Protein AF-A0A2K8XU32-F1 (afdb_monomer_lite)

Structure (mmCIF, N/CA/C/O backbone):
data_AF-A0A2K8XU32-F1
#
_entry.id   AF-A0A2K8XU32-F1
#
loop_
_atom_site.group_PDB
_atom_site.id
_atom_site.type_symbol
_atom_site.label_atom_id
_atom_site.label_alt_id
_atom_site.label_comp_id
_atom_site.label_asym_id
_atom_site.label_entity_id
_atom_site.label_seq_id
_atom_site.pdbx_PDB_ins_code
_atom_site.Cartn_x
_atom_site.Cartn_y
_atom_site.Cartn_z
_atom_site.occupancy
_atom_site.B_iso_or_equiv
_atom_site.auth_seq_id
_atom_site.auth_comp_id
_atom_site.auth_asym_id
_atom_site.auth_atom_id
_atom_site.pdbx_PDB_model_num
ATOM 1 N N . MET A 1 1 ? -3.265 -12.743 -1.817 1.00 52.59 1 MET A N 1
ATOM 2 C CA . MET A 1 1 ? -2.048 -12.144 -2.402 1.00 52.59 1 MET A CA 1
ATOM 3 C C . MET A 1 1 ? -2.463 -11.574 -3.740 1.00 52.59 1 MET A C 1
ATOM 5 O O . MET A 1 1 ? -3.062 -12.319 -4.501 1.00 52.59 1 MET A O 1
ATOM 9 N N . TYR A 1 2 ? -2.266 -10.277 -3.963 1.00 56.47 2 TYR A N 1
ATOM 10 C CA . TYR A 1 2 ? -2.575 -9.640 -5.244 1.00 56.47 2 TYR A CA 1
ATOM 11 C C . TYR A 1 2 ? -1.242 -9.319 -5.915 1.00 56.47 2 TYR A C 1
ATOM 13 O O . TYR A 1 2 ? -0.418 -8.613 -5.327 1.00 56.47 2 TYR A O 1
ATOM 21 N N . LYS A 1 3 ? -1.013 -9.932 -7.075 1.00 53.56 3 LYS A N 1
ATOM 22 C CA . LYS A 1 3 ? 0.090 -9.629 -7.981 1.00 53.56 3 LYS A CA 1
ATOM 23 C C . LYS A 1 3 ? -0.574 -9.151 -9.261 1.00 53.56 3 LYS A C 1
ATOM 25 O O . LYS A 1 3 ? -1.373 -9.897 -9.821 1.00 53.56 3 LYS A O 1
ATOM 30 N N . ASP A 1 4 ? -0.311 -7.911 -9.621 1.00 51.06 4 ASP A N 1
ATOM 31 C CA . ASP A 1 4 ? -0.802 -7.312 -10.852 1.00 51.06 4 ASP A CA 1
ATOM 32 C C . ASP A 1 4 ? 0.418 -6.823 -11.599 1.00 51.06 4 ASP A C 1
ATOM 34 O O . ASP A 1 4 ? 1.053 -5.831 -11.231 1.00 51.06 4 ASP A O 1
ATOM 38 N N . ASP A 1 5 ? 0.778 -7.634 -12.578 1.00 54.56 5 ASP A N 1
ATOM 39 C CA . ASP A 1 5 ? 1.667 -7.239 -13.640 1.00 54.56 5 ASP A CA 1
ATOM 40 C C . ASP A 1 5 ? 0.690 -6.659 -14.670 1.00 54.56 5 ASP A C 1
ATOM 42 O O . ASP A 1 5 ? -0.057 -7.408 -15.302 1.00 54.56 5 ASP A O 1
ATOM 46 N N . SER A 1 6 ? 0.581 -5.328 -14.728 1.00 45.88 6 SER A N 1
ATOM 47 C CA . SER A 1 6 ? -0.300 -4.618 -15.670 1.00 45.88 6 SER A CA 1
ATOM 48 C C . SER A 1 6 ? -0.013 -5.062 -17.123 1.00 45.88 6 SER A C 1
ATOM 50 O O . SER A 1 6 ? 0.843 -5.903 -17.378 1.00 45.88 6 SER A O 1
ATOM 52 N N . PHE A 1 7 ? -0.654 -4.469 -18.133 1.00 44.91 7 PHE A N 1
ATOM 53 C CA . PHE A 1 7 ? -0.390 -4.738 -19.565 1.00 44.91 7 PHE A CA 1
ATOM 54 C C . PHE A 1 7 ? 1.047 -4.404 -20.039 1.00 44.91 7 PHE A C 1
ATOM 56 O O . PHE A 1 7 ? 1.290 -4.224 -21.230 1.00 44.91 7 PHE A O 1
ATOM 63 N N . ASN A 1 8 ? 1.995 -4.260 -19.119 1.00 53.72 8 ASN A N 1
ATOM 64 C CA . ASN A 1 8 ? 3.323 -3.753 -19.334 1.00 53.72 8 ASN A CA 1
ATOM 65 C C . ASN A 1 8 ? 4.294 -4.408 -18.337 1.00 53.72 8 ASN A C 1
ATOM 67 O O . ASN A 1 8 ? 4.083 -4.309 -17.129 1.00 53.72 8 ASN A O 1
ATOM 71 N N . ASP A 1 9 ? 5.385 -4.990 -18.842 1.00 56.44 9 ASP A N 1
ATOM 72 C CA . ASP A 1 9 ? 6.492 -5.633 -18.091 1.00 56.44 9 ASP A CA 1
ATOM 73 C C . ASP A 1 9 ? 7.241 -4.668 -17.136 1.00 56.44 9 ASP A C 1
ATOM 75 O O . ASP A 1 9 ? 8.276 -5.001 -16.565 1.00 56.44 9 ASP A O 1
ATOM 79 N N . LEU A 1 10 ? 6.768 -3.425 -17.014 1.00 56.75 10 LEU A N 1
ATOM 80 C CA . LEU A 1 10 ? 7.514 -2.286 -16.484 1.00 56.75 10 LEU A CA 1
ATOM 81 C C . LEU A 1 10 ? 7.020 -1.814 -15.111 1.00 56.75 10 LEU A C 1
ATOM 83 O O . LEU A 1 10 ? 7.793 -1.176 -14.405 1.00 56.75 10 LEU A O 1
ATOM 87 N N . ASN A 1 11 ? 5.774 -2.134 -14.737 1.00 63.62 11 ASN A N 1
ATOM 88 C CA . ASN A 1 11 ? 5.157 -1.741 -13.465 1.00 63.62 11 ASN A CA 1
ATOM 89 C C . ASN A 1 11 ? 4.583 -2.978 -12.757 1.00 63.62 11 ASN A C 1
ATOM 91 O O . ASN A 1 11 ? 3.374 -3.222 -12.769 1.00 63.62 11 ASN A O 1
ATOM 95 N N . GLU A 1 12 ? 5.463 -3.754 -12.140 1.00 72.19 12 GLU A N 1
ATOM 96 C CA . GLU A 1 12 ? 5.120 -4.829 -11.225 1.00 72.19 12 GLU A CA 1
ATOM 97 C C . GLU A 1 12 ? 4.655 -4.254 -9.887 1.00 72.19 12 GLU A C 1
ATOM 99 O O . GLU A 1 12 ? 5.360 -3.492 -9.217 1.00 72.19 12 GLU A O 1
ATOM 104 N N . GLN A 1 13 ? 3.462 -4.658 -9.456 1.00 79.06 13 GLN A N 1
ATOM 105 C CA . GLN A 1 13 ? 2.951 -4.323 -8.134 1.00 79.06 13 GLN A CA 1
ATOM 106 C C . GLN A 1 13 ? 2.608 -5.589 -7.361 1.00 79.06 13 GLN A C 1
ATOM 108 O O . GLN A 1 13 ? 1.778 -6.411 -7.759 1.00 79.06 13 GLN A O 1
ATOM 113 N N . ILE A 1 14 ? 3.216 -5.724 -6.185 1.00 84.19 14 ILE A N 1
ATOM 114 C CA . ILE A 1 14 ? 2.965 -6.833 -5.271 1.00 84.19 14 ILE A CA 1
ATOM 115 C C . ILE A 1 14 ? 2.364 -6.277 -3.988 1.00 84.19 14 ILE A C 1
ATOM 117 O O . ILE A 1 14 ? 3.032 -5.612 -3.194 1.00 84.19 14 ILE A O 1
ATOM 121 N N . LYS A 1 15 ? 1.099 -6.625 -3.735 1.00 87.81 15 LYS A N 1
ATOM 122 C CA . LYS A 1 15 ? 0.409 -6.295 -2.487 1.00 87.81 15 LYS A CA 1
ATOM 123 C C . LYS A 1 15 ? 0.150 -7.546 -1.656 1.00 87.81 15 LYS A C 1
ATOM 125 O O . LYS A 1 15 ? -0.519 -8.500 -2.073 1.00 87.81 15 LYS A O 1
ATOM 130 N N . ARG A 1 16 ? 0.631 -7.513 -0.417 1.00 89.44 16 ARG A N 1
ATOM 131 C CA . ARG A 1 16 ? 0.393 -8.537 0.602 1.00 89.44 16 ARG A CA 1
ATOM 132 C C . ARG A 1 16 ? -0.322 -7.894 1.777 1.00 89.44 16 ARG A C 1
ATOM 134 O O . ARG A 1 16 ? 0.212 -6.983 2.396 1.00 89.44 16 ARG A O 1
ATOM 141 N N . SER A 1 17 ? -1.509 -8.392 2.100 1.00 91.56 17 SER A N 1
ATOM 142 C CA . SER A 1 17 ? -2.271 -7.934 3.259 1.00 91.56 17 SER A CA 1
ATOM 143 C C . SER A 1 17 ? -2.647 -9.122 4.133 1.00 91.56 17 SER A C 1
ATOM 145 O O . SER A 1 17 ? -3.110 -10.144 3.629 1.00 91.56 17 SER A O 1
ATOM 147 N N . LEU A 1 18 ? -2.446 -8.968 5.437 1.00 93.88 18 LEU A N 1
ATOM 148 C CA . LEU A 1 18 ? -2.918 -9.873 6.475 1.00 93.88 18 LEU A CA 1
ATOM 149 C C . LEU A 1 18 ? -3.804 -9.060 7.413 1.00 93.88 18 LEU A C 1
ATOM 151 O O . LEU A 1 18 ? -3.473 -7.927 7.759 1.00 93.88 18 LEU A O 1
ATOM 155 N N . THR A 1 19 ? -4.942 -9.606 7.815 1.00 94.44 19 THR A N 1
ATOM 156 C CA . THR A 1 19 ? -5.818 -8.964 8.795 1.00 94.44 19 THR A CA 1
ATOM 157 C C . THR A 1 19 ? -6.315 -10.014 9.764 1.00 94.44 19 THR A C 1
ATOM 159 O O . THR A 1 19 ? -6.779 -11.075 9.356 1.00 94.44 19 THR A O 1
ATOM 162 N N . PHE A 1 20 ? -6.192 -9.708 11.047 1.00 96.00 20 PHE A N 1
ATOM 163 C CA . PHE A 1 20 ? -6.708 -10.497 12.145 1.00 96.00 20 PHE A CA 1
ATOM 164 C C . PHE A 1 20 ? -7.737 -9.664 12.904 1.00 96.00 20 PHE A C 1
ATOM 166 O O . PHE A 1 20 ? -7.538 -8.472 13.142 1.00 96.00 20 PHE A O 1
ATOM 173 N N . GLY A 1 21 ? -8.835 -10.302 13.288 1.00 96.56 21 GLY A N 1
ATOM 174 C CA . GLY A 1 21 ? -9.889 -9.694 14.080 1.00 96.56 21 GLY A CA 1
ATOM 175 C C . GLY A 1 21 ? -10.353 -10.658 15.158 1.00 96.56 21 GLY A C 1
ATOM 176 O O . GLY A 1 21 ? -10.529 -11.847 14.906 1.00 96.56 21 GLY A O 1
ATOM 177 N N . LEU A 1 22 ? -10.574 -10.125 16.352 1.00 96.50 22 LEU A N 1
ATOM 178 C CA . LEU A 1 22 ? -11.143 -10.825 17.488 1.00 96.50 22 LEU A CA 1
ATOM 179 C C . LEU A 1 22 ? -12.300 -9.998 18.033 1.00 96.50 22 LEU A C 1
ATOM 181 O O . LEU A 1 22 ? -12.195 -8.788 18.212 1.00 96.50 22 LEU A O 1
ATOM 185 N N . SER A 1 23 ? -13.407 -10.658 18.336 1.00 97.06 23 SER A N 1
ATOM 186 C CA . SER A 1 23 ? -14.500 -10.067 19.098 1.00 97.06 23 SER A CA 1
ATOM 187 C C . SER A 1 23 ? -14.848 -11.003 20.237 1.00 97.06 23 SER A C 1
ATOM 189 O O . SER A 1 23 ? -14.990 -12.206 20.032 1.00 97.06 23 SER A O 1
ATOM 191 N N . ALA A 1 24 ? -14.978 -10.451 21.436 1.00 96.38 24 ALA A N 1
ATOM 192 C CA . ALA A 1 24 ? -15.290 -11.208 22.631 1.00 96.38 24 ALA A CA 1
ATOM 193 C C . ALA A 1 24 ? -16.312 -10.458 23.483 1.00 96.38 24 ALA A C 1
ATOM 195 O O . ALA A 1 24 ? -16.208 -9.251 23.716 1.00 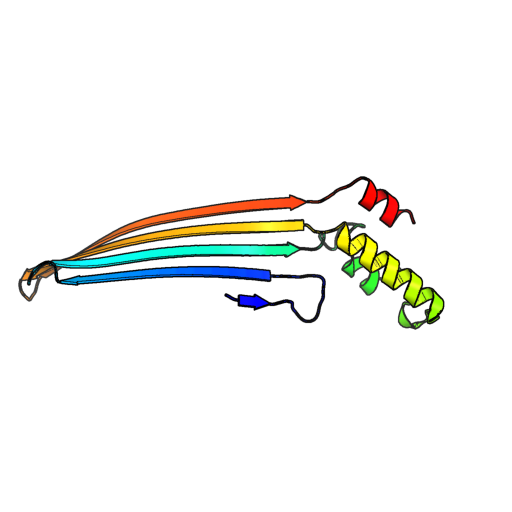96.38 24 ALA A O 1
ATOM 196 N N . LYS A 1 25 ? -17.292 -11.200 23.993 1.00 96.88 25 LYS A N 1
ATOM 197 C CA . LYS A 1 25 ? -18.127 -10.759 25.105 1.00 96.88 25 LYS A CA 1
ATOM 198 C C . LYS A 1 25 ? -17.393 -11.154 26.387 1.00 96.88 25 LYS A C 1
ATOM 200 O O . LYS A 1 25 ? -17.394 -12.323 26.750 1.00 96.88 25 LYS A O 1
ATOM 205 N N . VAL A 1 26 ? -16.701 -10.198 27.005 1.00 94.50 26 VAL A N 1
ATOM 206 C CA . VAL A 1 26 ? -15.872 -10.446 28.197 1.00 94.50 26 VAL A CA 1
ATOM 207 C C . VAL A 1 26 ? -16.768 -10.664 29.414 1.00 94.50 26 VAL A C 1
ATOM 209 O O . VAL A 1 26 ? -16.540 -11.572 30.204 1.00 94.50 26 VAL A O 1
ATOM 212 N N . THR A 1 27 ? -17.819 -9.851 29.533 1.00 95.19 27 THR A N 1
ATOM 213 C CA . THR A 1 27 ? -18.908 -10.019 30.503 1.00 95.19 27 THR A CA 1
ATOM 214 C C . THR A 1 27 ? -20.236 -9.645 29.843 1.00 95.19 27 THR A C 1
ATOM 216 O O . THR A 1 27 ? -20.266 -9.230 28.683 1.00 95.19 27 THR A O 1
ATOM 219 N N . ASP A 1 28 ? -21.350 -9.732 30.572 1.00 94.25 28 ASP A N 1
ATOM 220 C CA . ASP A 1 28 ? -22.638 -9.229 30.076 1.00 94.25 28 ASP A CA 1
ATOM 221 C C . ASP A 1 28 ? -22.633 -7.733 29.757 1.00 94.25 28 ASP A C 1
ATOM 223 O O . ASP A 1 28 ? -23.340 -7.312 28.847 1.00 94.25 28 ASP A O 1
ATOM 227 N N . LYS A 1 29 ? -21.778 -6.962 30.437 1.00 95.31 29 LYS A N 1
ATOM 228 C CA . LYS A 1 29 ? -21.677 -5.505 30.291 1.00 95.31 29 LYS A CA 1
ATOM 229 C C . LYS A 1 29 ? -20.467 -5.042 29.482 1.00 95.31 29 LYS A C 1
ATOM 231 O O . LYS A 1 29 ? -20.482 -3.929 28.971 1.00 95.31 29 LYS A O 1
ATOM 236 N N . LEU A 1 30 ? -19.419 -5.861 29.363 1.00 96.75 30 LEU A N 1
ATOM 237 C CA . LEU A 1 30 ? -18.169 -5.513 28.682 1.00 96.75 30 LEU A CA 1
ATOM 238 C C . LEU A 1 30 ? -17.982 -6.338 27.406 1.00 96.75 30 LEU A C 1
ATOM 240 O O . LEU A 1 30 ? -17.838 -7.562 27.447 1.00 96.75 30 LEU A O 1
ATOM 244 N N . LYS A 1 31 ? -17.894 -5.645 26.272 1.00 97.81 31 LYS A N 1
ATOM 245 C CA . LYS A 1 31 ? -17.560 -6.216 24.964 1.00 97.81 31 LYS A CA 1
ATOM 246 C C . LYS A 1 31 ? -16.210 -5.672 24.510 1.00 97.81 31 LYS A C 1
ATOM 248 O O . LYS A 1 31 ? -15.948 -4.475 24.617 1.00 97.81 31 LYS A O 1
ATOM 253 N N . TYR A 1 32 ? -15.376 -6.550 23.977 1.00 97.75 32 TYR A N 1
ATOM 254 C CA . TYR A 1 32 ? -14.067 -6.220 23.431 1.00 97.75 32 TYR A CA 1
ATOM 255 C C . TYR A 1 32 ? -14.004 -6.588 21.949 1.00 97.75 32 TYR A C 1
ATOM 257 O O . TYR A 1 32 ? -14.493 -7.643 21.540 1.00 97.75 32 TYR A O 1
ATOM 265 N N . GLN A 1 33 ? -13.402 -5.714 21.146 1.00 97.81 33 GLN A N 1
ATOM 266 C CA . GLN A 1 33 ? -13.101 -5.960 19.740 1.00 97.81 33 GLN A CA 1
ATOM 267 C C . GLN A 1 33 ? -11.663 -5.529 19.466 1.00 97.81 33 GLN A C 1
ATOM 269 O O . GLN A 1 33 ? -11.325 -4.359 19.620 1.00 97.81 33 GLN A O 1
ATOM 274 N N . GLY A 1 34 ? -10.817 -6.472 19.074 1.00 97.44 34 GLY A N 1
ATOM 275 C CA . GLY A 1 34 ? -9.439 -6.223 18.676 1.00 97.44 34 GLY A CA 1
ATOM 276 C C . GLY A 1 34 ? -9.262 -6.504 17.193 1.00 97.44 34 GLY A C 1
ATOM 277 O O . GLY A 1 34 ? -9.835 -7.453 16.663 1.00 97.44 34 GLY A O 1
ATOM 278 N N . SER A 1 35 ? -8.450 -5.710 16.513 1.00 97.50 35 SER A N 1
ATOM 279 C CA . SER A 1 35 ? -8.034 -5.997 15.144 1.00 97.50 35 SER A CA 1
ATOM 280 C C . SER A 1 35 ? -6.595 -5.579 14.926 1.00 97.50 35 SER A C 1
ATOM 282 O O . SER A 1 35 ? -6.176 -4.540 15.432 1.00 97.50 35 SER A O 1
ATOM 284 N N . SER A 1 36 ? -5.862 -6.341 14.130 1.00 96.81 36 SER A N 1
ATOM 285 C CA . SER A 1 36 ? -4.566 -5.937 13.607 1.00 96.81 36 SER A CA 1
ATOM 286 C C . SER A 1 36 ? -4.493 -6.229 12.118 1.00 96.81 36 SER A C 1
ATOM 288 O O . SER A 1 36 ? -5.071 -7.193 11.617 1.00 96.81 36 SER A O 1
ATOM 290 N N . SER A 1 37 ? -3.796 -5.377 11.385 1.00 96.62 37 SER A N 1
ATOM 291 C CA . SER A 1 37 ? -3.558 -5.548 9.968 1.00 96.62 37 SER A CA 1
ATOM 292 C C . SER A 1 37 ? -2.117 -5.216 9.631 1.00 96.62 37 SER A C 1
ATOM 294 O O . SER A 1 37 ? -1.495 -4.309 10.181 1.00 96.62 37 SER A O 1
ATOM 296 N N . TYR A 1 38 ? -1.585 -5.993 8.703 1.00 95.88 38 TYR A N 1
ATOM 297 C CA . TYR A 1 38 ? -0.315 -5.749 8.053 1.00 95.88 38 TYR A CA 1
ATOM 298 C C . TYR A 1 38 ? -0.594 -5.583 6.567 1.00 95.88 38 TYR A C 1
ATOM 300 O O . TYR A 1 38 ? -1.325 -6.380 5.977 1.00 95.88 38 TYR A O 1
ATOM 308 N N . THR A 1 39 ? -0.016 -4.563 5.948 1.00 94.50 39 THR A N 1
ATOM 309 C CA . THR A 1 39 ? 0.002 -4.410 4.495 1.00 94.50 39 THR A CA 1
ATOM 310 C C . THR A 1 39 ? 1.415 -4.093 4.041 1.00 94.50 39 THR A C 1
ATOM 312 O O . THR A 1 39 ? 1.961 -3.054 4.392 1.00 94.50 39 THR A O 1
ATOM 315 N N . GLY A 1 40 ? 1.987 -4.988 3.246 1.00 92.69 40 GLY A N 1
ATOM 316 C CA . GLY A 1 40 ? 3.187 -4.749 2.459 1.00 92.69 40 GLY A CA 1
ATOM 317 C C . GLY A 1 40 ? 2.791 -4.453 1.017 1.00 92.69 40 GLY A C 1
ATOM 318 O O . GLY A 1 40 ? 1.974 -5.167 0.432 1.00 92.69 40 GLY A O 1
ATOM 319 N N . PHE A 1 41 ? 3.362 -3.401 0.456 1.00 89.62 41 PHE A N 1
ATOM 320 C CA . PHE A 1 41 ? 3.196 -3.007 -0.930 1.00 89.62 41 PHE A CA 1
ATOM 321 C C . PHE A 1 41 ? 4.573 -2.761 -1.528 1.00 89.62 41 PHE A C 1
ATOM 323 O O . PHE A 1 41 ? 5.338 -1.959 -0.998 1.00 89.62 41 PHE A O 1
ATOM 330 N N . GLN A 1 42 ? 4.882 -3.479 -2.596 1.00 87.31 42 GLN A N 1
ATOM 331 C CA . GLN A 1 42 ? 6.086 -3.294 -3.384 1.00 87.31 42 GLN A CA 1
ATOM 332 C C . GLN A 1 42 ? 5.669 -2.891 -4.791 1.00 87.31 42 GLN A C 1
ATOM 334 O O . GLN A 1 42 ? 4.756 -3.497 -5.350 1.00 87.31 42 GLN A O 1
ATOM 339 N N . SER A 1 43 ? 6.332 -1.881 -5.332 1.00 82.69 43 SER A N 1
ATOM 340 C CA . SER A 1 43 ? 6.143 -1.424 -6.703 1.00 82.69 43 SER A CA 1
ATOM 341 C C . SER A 1 43 ? 7.480 -1.018 -7.287 1.00 82.69 43 SER A C 1
ATOM 343 O O . SER A 1 43 ? 8.261 -0.381 -6.580 1.00 82.69 43 SER A O 1
ATOM 345 N N . ASN A 1 44 ? 7.712 -1.305 -8.557 1.00 77.88 44 ASN A N 1
ATOM 346 C CA . ASN A 1 44 ? 8.709 -0.575 -9.324 1.00 77.88 44 ASN A CA 1
ATOM 347 C C . ASN A 1 44 ? 8.065 0.619 -10.037 1.00 77.88 44 ASN A C 1
ATOM 349 O O . ASN A 1 44 ? 6.871 0.627 -10.346 1.00 77.88 44 ASN A O 1
ATOM 353 N N . LEU A 1 45 ? 8.848 1.676 -10.198 1.00 72.00 45 LEU A N 1
ATOM 354 C CA . LEU A 1 45 ? 8.464 2.902 -10.880 1.00 72.00 45 LEU A CA 1
ATOM 355 C C . LEU A 1 45 ? 9.551 3.261 -11.893 1.00 72.00 45 LEU A C 1
ATOM 357 O O . LEU A 1 45 ? 10.733 2.991 -11.679 1.00 72.00 45 LEU A O 1
ATOM 361 N N . ASP A 1 46 ? 9.138 3.886 -12.991 1.00 68.69 46 ASP A N 1
ATOM 362 C CA . ASP A 1 46 ? 10.058 4.501 -13.945 1.00 68.69 46 ASP A CA 1
ATOM 363 C C . ASP A 1 46 ? 10.536 5.874 -13.446 1.00 68.69 46 ASP A C 1
ATOM 365 O O . ASP A 1 46 ? 9.890 6.498 -12.593 1.00 68.69 46 ASP A O 1
ATOM 369 N N . PHE A 1 47 ? 11.638 6.377 -14.011 1.00 66.31 47 PHE A N 1
ATOM 370 C CA . PHE A 1 47 ? 12.020 7.774 -13.805 1.00 66.31 47 PHE A CA 1
ATOM 371 C C . PHE A 1 47 ? 10.896 8.717 -14.238 1.00 66.31 47 PHE A C 1
ATOM 373 O O . PHE A 1 47 ? 10.147 8.454 -15.181 1.00 66.31 47 PHE A O 1
ATOM 380 N N . SER A 1 48 ? 10.826 9.867 -13.568 1.00 64.69 48 SER A N 1
ATOM 381 C CA . SER A 1 48 ? 9.960 10.971 -13.979 1.00 64.69 48 SER A CA 1
ATOM 382 C C . SER A 1 48 ? 10.157 11.300 -15.462 1.00 64.69 48 SER A C 1
ATOM 384 O O . SER A 1 48 ? 11.291 11.435 -15.915 1.00 64.69 48 SER A O 1
ATOM 386 N N . ALA A 1 49 ? 9.058 11.515 -16.191 1.00 61.66 49 ALA A N 1
ATOM 387 C CA . ALA A 1 49 ? 9.060 11.842 -17.622 1.00 61.66 49 ALA A CA 1
ATOM 388 C C . ALA A 1 49 ? 9.888 13.093 -17.984 1.00 61.66 49 ALA A C 1
ATOM 390 O O . ALA A 1 49 ? 10.272 13.264 -19.138 1.00 61.66 49 ALA A O 1
ATOM 391 N N . ASN A 1 50 ? 10.185 13.949 -16.999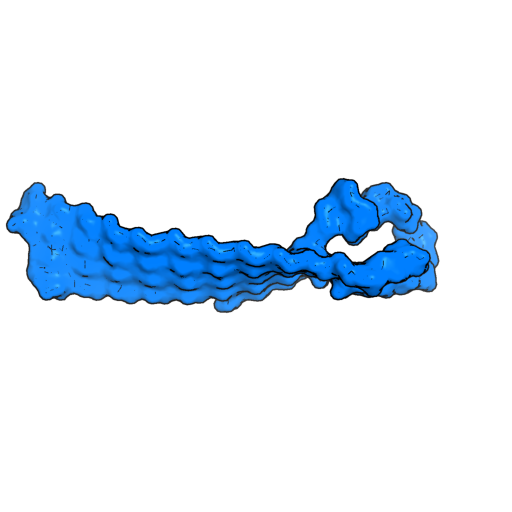 1.00 58.66 50 ASN A N 1
ATOM 392 C CA . ASN A 1 50 ? 11.011 15.147 -17.160 1.00 58.66 50 ASN A CA 1
ATOM 393 C C . ASN A 1 50 ? 12.525 14.879 -17.080 1.00 58.66 50 ASN A C 1
ATOM 395 O O . ASN A 1 50 ? 13.306 15.826 -17.168 1.00 58.66 50 ASN A O 1
ATOM 399 N N . THR A 1 51 ? 12.960 13.635 -16.875 1.00 61.72 51 THR A N 1
ATOM 400 C CA . THR A 1 51 ? 14.376 13.264 -16.967 1.00 61.72 51 THR A CA 1
ATOM 401 C C . THR A 1 51 ? 14.644 12.585 -18.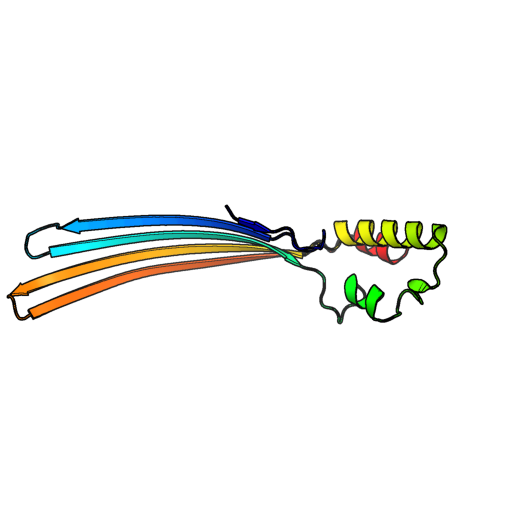307 1.00 61.72 51 THR A C 1
ATOM 403 O O . THR A 1 51 ? 13.803 11.862 -18.839 1.00 61.72 51 THR A O 1
ATOM 406 N N . SER A 1 52 ? 15.857 12.758 -18.833 1.00 59.44 52 SER A N 1
ATOM 407 C CA . SER A 1 52 ? 16.344 12.020 -20.009 1.00 59.44 52 SER A CA 1
ATOM 408 C C . SER A 1 52 ? 16.472 10.508 -19.773 1.00 59.44 52 SER A C 1
ATOM 410 O O . SER A 1 52 ? 16.820 9.772 -20.692 1.00 59.44 52 SER A O 1
ATOM 412 N N . PHE A 1 53 ? 16.235 10.054 -18.539 1.00 59.53 53 PHE A N 1
ATOM 413 C CA . PHE A 1 53 ? 16.330 8.661 -18.114 1.00 59.53 53 PHE A CA 1
ATOM 414 C C . PHE A 1 53 ? 14.970 7.955 -18.082 1.00 59.53 53 PHE A C 1
ATOM 416 O O . PHE A 1 53 ? 14.928 6.745 -17.873 1.00 59.53 53 PHE A O 1
ATOM 423 N N . SER A 1 54 ? 13.865 8.680 -18.301 1.00 62.44 54 SER A N 1
ATOM 424 C CA . SER A 1 54 ? 12.551 8.055 -18.454 1.00 62.44 54 SER A CA 1
ATOM 425 C C . SER A 1 54 ? 12.498 7.241 -19.741 1.00 62.44 54 SER A C 1
ATOM 427 O O . SER A 1 54 ? 12.874 7.700 -20.823 1.00 62.44 54 SER A O 1
ATOM 429 N N . ARG A 1 55 ? 12.023 6.001 -19.614 1.00 64.88 55 ARG A N 1
ATOM 430 C CA . ARG A 1 55 ? 11.911 5.069 -20.737 1.00 64.88 55 ARG A CA 1
ATOM 431 C C . ARG A 1 55 ? 10.767 5.488 -21.650 1.00 64.88 55 ARG A C 1
ATOM 433 O O . ARG A 1 55 ? 10.945 5.544 -22.861 1.00 64.88 55 ARG A O 1
ATOM 440 N N . PHE A 1 56 ? 9.619 5.836 -21.068 1.00 61.88 56 PHE A N 1
ATOM 441 C CA . PHE A 1 56 ? 8.403 6.173 -21.815 1.00 61.88 56 PHE A CA 1
ATOM 442 C C . PHE A 1 56 ? 8.437 7.533 -22.502 1.00 61.88 56 PHE A C 1
ATOM 444 O O . PHE A 1 56 ? 7.979 7.640 -23.639 1.00 61.88 56 PHE A O 1
ATOM 451 N N . SER A 1 57 ? 8.999 8.563 -21.862 1.00 59.53 57 SER A N 1
ATOM 452 C CA . SER A 1 57 ? 9.041 9.894 -22.481 1.00 59.53 57 SER A CA 1
ATOM 453 C C . SER A 1 57 ? 9.929 9.928 -23.728 1.00 59.53 57 SER A C 1
ATOM 455 O O . SER A 1 57 ? 9.674 10.713 -24.637 1.00 59.53 57 SER A O 1
ATOM 457 N N . GLY A 1 58 ? 10.924 9.037 -23.814 1.00 62.56 58 GLY A N 1
ATOM 458 C CA . GLY A 1 58 ? 11.746 8.871 -25.008 1.00 62.56 58 GLY A CA 1
ATOM 459 C C . GLY A 1 58 ? 10.989 8.271 -26.198 1.00 62.56 58 GLY A C 1
ATOM 460 O O . GLY A 1 58 ? 11.189 8.729 -27.323 1.00 62.56 58 GLY A O 1
ATOM 461 N N . PHE A 1 59 ? 10.125 7.276 -25.956 1.00 62.91 59 PHE A N 1
ATOM 462 C CA . PHE A 1 59 ? 9.336 6.618 -27.007 1.00 62.91 59 PHE A CA 1
ATOM 463 C C . PHE A 1 59 ? 8.168 7.477 -27.493 1.00 62.91 59 PHE A C 1
ATOM 465 O O . PHE A 1 59 ? 7.971 7.592 -28.696 1.00 62.91 59 PHE A O 1
ATOM 472 N N . GLU A 1 60 ? 7.416 8.107 -26.586 1.00 62.62 60 GLU A N 1
ATOM 473 C CA . GLU A 1 60 ? 6.253 8.923 -26.974 1.00 62.62 60 GLU A CA 1
ATOM 474 C C . GLU A 1 60 ? 6.620 10.357 -27.389 1.00 62.62 60 GLU A C 1
ATOM 476 O O . GLU A 1 60 ? 5.830 11.037 -28.037 1.00 62.62 60 GLU A O 1
ATOM 481 N N . GLY A 1 61 ? 7.813 10.833 -27.022 1.00 61.75 61 GLY A N 1
ATOM 482 C CA . GLY A 1 61 ? 8.267 12.202 -27.274 1.00 61.75 61 GLY A CA 1
ATOM 483 C C . GLY A 1 61 ? 9.116 12.396 -28.532 1.00 61.75 61 GLY A C 1
ATOM 484 O O . GLY A 1 61 ? 9.833 13.390 -28.596 1.00 61.75 61 GLY A O 1
ATOM 485 N N . GLU A 1 62 ? 9.122 11.446 -29.477 1.00 64.31 62 GLU A N 1
ATOM 486 C CA . GLU A 1 62 ? 9.961 11.441 -30.699 1.00 64.31 62 GLU A CA 1
ATOM 487 C C . GLU A 1 62 ? 11.485 11.516 -30.459 1.00 64.31 62 GLU A C 1
ATOM 489 O O . GLU A 1 62 ? 12.273 11.556 -31.405 1.00 64.31 62 GLU A O 1
ATOM 494 N N . ALA A 1 63 ? 11.955 11.470 -29.207 1.00 64.19 63 ALA A N 1
ATOM 495 C CA . ALA A 1 63 ? 13.383 11.535 -28.882 1.00 64.19 63 ALA A CA 1
ATOM 496 C C . ALA A 1 63 ? 14.177 10.330 -29.425 1.00 64.19 63 ALA A C 1
ATOM 498 O O . ALA A 1 63 ? 15.409 10.361 -29.459 1.00 64.19 63 ALA A O 1
ATOM 499 N N . ARG A 1 64 ? 13.478 9.265 -29.840 1.00 66.69 64 ARG A N 1
ATOM 500 C CA . ARG A 1 64 ? 14.029 8.063 -30.484 1.00 66.69 64 ARG A CA 1
ATOM 501 C C . ARG A 1 64 ? 13.734 7.976 -31.989 1.00 66.69 64 ARG A C 1
ATOM 503 O O . ARG A 1 64 ? 14.039 6.956 -32.598 1.00 66.69 64 ARG A O 1
ATOM 510 N N . GLY A 1 65 ? 13.214 9.048 -32.589 1.00 70.31 65 GLY A N 1
ATOM 511 C CA . GLY A 1 65 ? 12.785 9.081 -33.988 1.00 70.31 65 GLY A CA 1
ATOM 512 C C . GLY A 1 65 ? 11.391 8.486 -34.203 1.00 70.31 65 GLY A C 1
ATOM 513 O O . GLY A 1 65 ? 10.695 8.144 -33.249 1.00 70.31 65 GLY A O 1
ATOM 514 N N . ASP A 1 66 ? 10.989 8.385 -35.470 1.00 76.88 66 ASP A N 1
ATOM 515 C CA . ASP A 1 66 ? 9.716 7.782 -35.873 1.00 76.88 66 ASP A CA 1
ATOM 516 C C . ASP A 1 66 ? 9.804 6.252 -35.764 1.00 76.88 66 ASP A C 1
ATOM 518 O O . ASP A 1 66 ? 10.360 5.577 -36.634 1.00 76.88 66 ASP A O 1
ATOM 522 N N . LEU A 1 67 ? 9.286 5.716 -34.656 1.00 74.50 67 LEU A N 1
ATOM 523 C CA . LEU A 1 67 ? 9.291 4.281 -34.368 1.00 74.50 67 LEU A CA 1
ATOM 524 C C . LEU A 1 67 ? 8.455 3.485 -35.378 1.00 74.50 67 LEU A C 1
ATOM 526 O O . LEU A 1 67 ? 8.777 2.326 -35.637 1.00 74.50 67 LEU A O 1
ATOM 530 N N . ASP A 1 68 ? 7.431 4.104 -35.975 1.00 76.19 68 ASP A N 1
ATOM 531 C CA . ASP A 1 68 ? 6.562 3.467 -36.970 1.00 76.19 68 ASP A CA 1
ATOM 532 C C . ASP A 1 68 ? 7.257 3.341 -38.338 1.00 76.19 68 ASP A C 1
ATOM 534 O O . ASP A 1 68 ? 6.861 2.523 -39.172 1.00 76.19 68 ASP A O 1
ATOM 538 N N . ALA A 1 69 ? 8.321 4.119 -38.564 1.00 81.75 69 ALA A N 1
ATOM 539 C CA . ALA A 1 69 ? 9.146 4.076 -39.769 1.00 81.75 69 ALA A CA 1
ATOM 540 C C . ALA A 1 69 ? 10.404 3.197 -39.632 1.00 81.75 69 ALA A C 1
ATOM 542 O O . ALA A 1 69 ? 11.160 3.061 -40.602 1.00 81.75 69 ALA A O 1
ATOM 543 N N . LEU A 1 70 ? 10.655 2.602 -38.458 1.00 80.44 70 LEU A N 1
ATOM 544 C CA . LEU A 1 70 ? 11.816 1.739 -38.250 1.00 80.44 70 LEU A CA 1
ATOM 545 C C . LEU A 1 70 ? 11.694 0.437 -39.044 1.00 80.44 70 LEU A C 1
ATOM 547 O O . LEU A 1 70 ? 10.640 -0.199 -39.111 1.00 80.44 70 LEU A O 1
ATOM 551 N N . SER A 1 71 ? 12.818 -0.005 -39.610 1.00 87.00 71 SER A N 1
ATOM 552 C CA . SER A 1 71 ? 12.907 -1.368 -40.124 1.00 87.00 71 SER A CA 1
ATOM 553 C C . SER A 1 71 ? 12.805 -2.363 -38.963 1.00 87.00 71 SER A C 1
ATOM 555 O O . SER A 1 71 ? 13.179 -2.053 -37.832 1.00 87.00 71 SER A O 1
ATOM 557 N N . GLU A 1 72 ? 12.349 -3.590 -39.222 1.00 85.75 72 GLU A N 1
ATOM 558 C CA . GLU A 1 72 ? 12.254 -4.606 -38.166 1.00 85.75 72 GLU A CA 1
ATOM 559 C C . GLU A 1 72 ? 13.616 -4.893 -37.506 1.00 85.75 72 GLU A C 1
ATOM 561 O O . GLU A 1 72 ? 13.685 -5.123 -36.301 1.00 85.75 72 GLU A O 1
ATOM 566 N N . ALA A 1 73 ? 14.715 -4.810 -38.264 1.00 85.06 73 ALA A N 1
ATOM 567 C CA . ALA A 1 73 ? 16.064 -4.968 -37.726 1.00 85.06 73 ALA A CA 1
ATOM 568 C C . ALA A 1 73 ? 16.429 -3.845 -36.739 1.00 85.06 73 ALA A C 1
ATOM 570 O O . ALA A 1 73 ? 16.945 -4.130 -35.658 1.00 85.06 73 ALA A O 1
ATOM 571 N N . ASP A 1 74 ? 16.114 -2.593 -37.078 1.00 82.50 74 ASP A N 1
ATOM 572 C CA . ASP A 1 74 ? 16.392 -1.437 -36.218 1.00 82.50 74 ASP A CA 1
ATOM 573 C C . ASP A 1 74 ? 15.464 -1.411 -34.995 1.00 82.50 74 ASP A C 1
ATOM 575 O O . ASP A 1 74 ? 15.895 -1.106 -33.882 1.00 82.50 74 ASP A O 1
ATOM 579 N N . TRP A 1 75 ? 14.207 -1.830 -35.169 1.00 82.00 75 TRP A N 1
ATOM 580 C CA . TRP A 1 75 ? 13.255 -2.002 -34.075 1.00 82.00 75 TRP A CA 1
ATOM 581 C C . TRP A 1 75 ? 13.737 -3.024 -33.041 1.00 82.00 75 TRP A C 1
ATOM 583 O O . TRP A 1 75 ? 13.637 -2.785 -31.839 1.00 82.00 75 TRP A O 1
ATOM 593 N N . LEU A 1 76 ? 14.282 -4.164 -33.478 1.00 83.44 76 LEU A N 1
ATOM 594 C CA . LEU A 1 76 ? 14.802 -5.180 -32.559 1.00 83.44 76 LEU A CA 1
ATOM 595 C C . LEU A 1 76 ? 15.977 -4.649 -31.726 1.00 83.44 76 LEU A C 1
ATOM 597 O O . LEU A 1 76 ? 16.037 -4.929 -30.527 1.00 83.44 76 LEU A O 1
ATOM 601 N N . VAL A 1 77 ? 16.862 -3.850 -32.332 1.00 82.94 77 VAL A N 1
ATOM 602 C CA . VAL A 1 77 ? 17.974 -3.189 -31.632 1.00 82.94 77 VAL A CA 1
ATOM 603 C C . VAL A 1 77 ? 17.446 -2.208 -30.585 1.00 82.94 77 VAL A C 1
ATOM 605 O O . VAL A 1 77 ? 17.861 -2.268 -29.425 1.00 82.94 77 VAL A O 1
ATOM 608 N N . GLU A 1 78 ? 16.490 -1.354 -30.957 1.00 77.44 78 GLU A N 1
ATOM 609 C CA . GLU A 1 78 ? 15.910 -0.377 -30.034 1.00 77.44 78 GLU A CA 1
ATOM 610 C C . GLU A 1 78 ? 15.135 -1.055 -28.896 1.00 77.44 78 GLU A C 1
ATOM 612 O O . GLU A 1 78 ? 15.308 -0.695 -27.733 1.00 77.44 78 GLU A O 1
ATOM 617 N N . ARG A 1 79 ? 14.356 -2.101 -29.192 1.00 80.25 79 ARG A N 1
ATOM 618 C CA . ARG A 1 79 ? 13.645 -2.913 -28.193 1.00 80.25 79 ARG A CA 1
ATOM 619 C C . ARG A 1 79 ? 14.605 -3.543 -27.185 1.00 80.25 79 ARG A C 1
ATOM 621 O O . ARG A 1 79 ? 14.330 -3.547 -25.984 1.00 80.25 79 ARG A O 1
ATOM 628 N N . ASP A 1 80 ? 15.710 -4.118 -27.651 1.00 81.56 80 ASP A N 1
ATOM 629 C CA . ASP A 1 80 ? 16.661 -4.801 -26.773 1.00 81.56 80 ASP A CA 1
ATOM 630 C C . ASP A 1 80 ? 17.438 -3.798 -25.908 1.00 81.56 80 ASP A C 1
ATOM 632 O O . ASP A 1 80 ? 17.656 -4.045 -24.716 1.00 81.56 80 ASP A O 1
ATOM 636 N N . ARG A 1 81 ? 17.751 -2.616 -26.451 1.00 77.00 81 ARG A N 1
ATOM 637 C CA . ARG A 1 81 ? 18.280 -1.486 -25.679 1.00 77.00 81 ARG A CA 1
ATOM 638 C C . ARG A 1 81 ? 17.281 -0.997 -24.630 1.00 77.00 81 ARG A C 1
ATOM 640 O O . ARG A 1 81 ? 17.648 -0.856 -23.465 1.00 77.00 81 ARG A O 1
ATOM 647 N N . ALA A 1 82 ? 16.014 -0.821 -25.004 1.00 74.31 82 ALA A N 1
ATOM 648 C CA . ALA A 1 82 ? 14.930 -0.423 -24.107 1.00 74.31 82 ALA A CA 1
ATOM 649 C C . ALA A 1 82 ? 14.781 -1.383 -22.922 1.00 74.31 82 ALA A C 1
ATOM 651 O O . ALA A 1 82 ? 14.665 -0.954 -21.775 1.00 74.31 82 ALA A O 1
ATOM 652 N N . ARG A 1 83 ? 14.843 -2.694 -23.186 1.00 75.81 83 ARG A N 1
ATOM 653 C CA . ARG A 1 83 ? 14.816 -3.741 -22.154 1.00 75.81 83 ARG A CA 1
ATOM 654 C C . ARG A 1 83 ? 16.034 -3.682 -21.242 1.00 75.81 83 ARG A C 1
ATOM 656 O O . ARG A 1 83 ? 15.892 -3.826 -20.031 1.00 75.81 83 ARG A O 1
ATOM 663 N N . LYS A 1 84 ? 17.223 -3.446 -21.803 1.00 76.38 84 LYS A N 1
ATOM 664 C CA . LYS A 1 84 ? 18.464 -3.316 -21.031 1.00 76.38 84 LYS A CA 1
ATOM 665 C C . LYS A 1 84 ? 18.427 -2.098 -20.109 1.00 76.38 84 LYS A C 1
ATOM 667 O O . LYS A 1 84 ? 18.739 -2.239 -18.934 1.00 76.38 84 LYS A O 1
ATOM 672 N N . ILE A 1 85 ? 17.994 -0.942 -20.614 1.00 72.19 85 ILE A N 1
ATOM 673 C CA . ILE A 1 85 ? 17.751 0.254 -19.795 1.00 72.19 85 ILE A CA 1
ATOM 674 C C . ILE A 1 85 ? 16.673 -0.062 -18.752 1.00 72.19 85 ILE A C 1
ATOM 676 O O . ILE A 1 85 ? 16.850 0.238 -17.581 1.00 72.19 85 ILE A O 1
ATOM 680 N N . GLY A 1 86 ? 15.602 -0.761 -19.130 1.00 69.00 86 GLY A N 1
ATOM 681 C CA . GLY A 1 86 ? 14.533 -1.152 -18.217 1.00 69.00 86 GLY A CA 1
ATOM 682 C C . GLY A 1 86 ? 14.950 -2.013 -17.033 1.00 69.00 86 GLY A C 1
ATOM 683 O O . GLY A 1 86 ? 14.465 -1.773 -15.935 1.00 69.00 86 GLY A O 1
ATOM 684 N N . GLY A 1 87 ? 15.884 -2.946 -17.216 1.00 68.75 87 GLY A N 1
ATOM 685 C CA . GLY A 1 87 ? 16.454 -3.719 -16.107 1.00 68.75 87 GLY A CA 1
ATOM 686 C C . GLY A 1 87 ? 17.425 -2.929 -15.218 1.00 68.75 87 GLY A C 1
ATOM 687 O O . GLY A 1 87 ? 17.833 -3.426 -14.172 1.00 68.75 87 GLY A O 1
ATOM 688 N N . LEU A 1 88 ? 17.819 -1.725 -15.638 1.00 70.06 88 LEU A N 1
ATOM 689 C CA . LEU A 1 88 ? 18.759 -0.846 -14.935 1.00 70.06 88 LEU A CA 1
ATOM 690 C C . LEU A 1 88 ? 18.071 0.392 -14.337 1.00 70.06 88 LEU A C 1
ATOM 692 O O . LEU A 1 88 ? 18.653 1.048 -13.484 1.00 70.06 88 LEU A O 1
ATOM 696 N N . VAL A 1 89 ? 16.839 0.680 -14.761 1.00 64.50 89 VAL A N 1
ATOM 697 C CA . VAL A 1 89 ? 15.972 1.785 -14.330 1.00 64.50 89 VAL A CA 1
ATOM 698 C C . VAL A 1 89 ? 14.808 1.210 -13.523 1.00 64.50 89 VAL A C 1
ATOM 700 O O . VAL A 1 89 ? 13.648 1.248 -13.928 1.00 64.50 89 VAL A O 1
ATOM 703 N N . ASP A 1 90 ? 15.122 0.600 -12.388 1.00 68.94 90 ASP A N 1
ATOM 704 C CA . ASP A 1 90 ? 14.093 0.118 -11.471 1.00 68.94 90 ASP A CA 1
ATOM 705 C C . ASP A 1 90 ? 14.177 0.915 -10.171 1.00 68.94 90 ASP A C 1
ATOM 707 O O . ASP A 1 90 ? 15.079 0.719 -9.350 1.00 68.94 90 ASP A O 1
ATOM 711 N N . ILE A 1 91 ? 13.248 1.863 -10.016 1.00 74.06 91 ILE A N 1
ATOM 712 C CA . ILE A 1 91 ? 13.012 2.526 -8.741 1.00 74.06 91 ILE A CA 1
ATOM 713 C C . ILE A 1 91 ? 12.055 1.639 -7.953 1.00 74.06 91 ILE A C 1
ATOM 715 O O . ILE A 1 91 ? 10.833 1.725 -8.096 1.00 74.06 91 ILE A O 1
ATOM 719 N N . THR A 1 92 ? 12.604 0.793 -7.089 1.00 79.75 92 THR A N 1
ATOM 720 C CA . THR A 1 92 ? 11.797 -0.085 -6.248 1.00 79.75 92 THR A CA 1
ATOM 721 C C . THR A 1 92 ? 11.354 0.654 -4.985 1.00 79.75 92 THR A C 1
ATOM 723 O O . THR A 1 92 ? 12.146 1.025 -4.116 1.00 79.75 92 THR A O 1
ATOM 726 N N . GLY A 1 93 ? 10.045 0.842 -4.849 1.00 84.31 93 GLY A N 1
ATOM 727 C CA . GLY A 1 93 ? 9.387 1.325 -3.644 1.00 84.31 93 GLY A CA 1
ATOM 728 C C . GLY A 1 93 ? 8.835 0.171 -2.814 1.00 84.31 93 GLY A C 1
ATOM 729 O O . GLY A 1 93 ? 8.041 -0.632 -3.298 1.00 84.31 93 GLY A O 1
ATOM 730 N N . VAL A 1 94 ? 9.192 0.116 -1.532 1.00 88.50 94 VAL A N 1
ATOM 731 C CA . VAL A 1 94 ? 8.599 -0.804 -0.554 1.00 88.50 94 VAL A CA 1
ATOM 732 C C . VAL A 1 94 ? 7.931 0.008 0.544 1.00 88.50 94 VAL A C 1
ATOM 734 O O . VAL A 1 94 ? 8.581 0.729 1.296 1.00 88.50 94 VAL A O 1
ATOM 737 N N . THR A 1 95 ? 6.614 -0.130 0.665 1.00 92.00 95 THR A N 1
ATOM 738 C CA . THR A 1 95 ? 5.823 0.428 1.762 1.00 92.00 95 THR A CA 1
ATOM 739 C C . THR A 1 95 ? 5.288 -0.692 2.636 1.00 92.00 95 THR A C 1
ATOM 741 O O . THR A 1 95 ? 4.622 -1.609 2.164 1.00 92.00 95 THR A O 1
ATOM 744 N N . ILE A 1 96 ? 5.521 -0.588 3.937 1.00 93.81 96 ILE A N 1
ATOM 745 C CA . ILE A 1 96 ? 4.978 -1.489 4.947 1.00 93.81 96 ILE A CA 1
ATOM 746 C C . ILE A 1 96 ? 4.132 -0.667 5.913 1.00 93.81 96 ILE A C 1
ATOM 748 O O . ILE A 1 96 ? 4.585 0.344 6.446 1.00 93.81 96 ILE A O 1
ATOM 752 N N . ARG A 1 97 ? 2.901 -1.108 6.160 1.00 96.19 97 ARG A N 1
ATOM 753 C CA . ARG A 1 97 ? 2.001 -0.529 7.155 1.00 96.19 97 ARG A CA 1
ATOM 754 C C . ARG A 1 97 ? 1.541 -1.599 8.130 1.00 96.19 97 ARG A C 1
ATOM 756 O O . ARG A 1 97 ? 1.109 -2.672 7.713 1.00 96.19 97 ARG A O 1
ATOM 763 N N . PHE A 1 98 ? 1.607 -1.282 9.411 1.00 97.12 98 PHE A N 1
ATOM 764 C CA . PHE A 1 98 ? 1.029 -2.068 10.484 1.00 97.12 98 PHE A CA 1
ATOM 765 C C . PHE A 1 98 ? 0.013 -1.209 11.225 1.00 97.12 98 PHE A C 1
ATOM 767 O O . PHE A 1 98 ? 0.335 -0.113 11.677 1.00 97.12 98 PHE A O 1
ATOM 774 N N . THR A 1 99 ? -1.203 -1.712 11.371 1.00 97.62 99 THR A N 1
ATOM 775 C CA . THR A 1 99 ? -2.263 -1.036 12.112 1.00 97.62 99 THR A CA 1
ATOM 776 C C . THR A 1 99 ? -2.811 -2.003 13.147 1.00 97.62 99 THR A C 1
ATOM 778 O O . THR A 1 99 ? -3.078 -3.160 12.839 1.00 97.62 99 THR A O 1
ATOM 781 N N . ALA A 1 100 ? -3.002 -1.554 14.380 1.00 97.56 100 ALA A N 1
ATOM 782 C CA . ALA A 1 100 ? -3.699 -2.322 15.402 1.00 97.56 100 ALA A CA 1
ATOM 783 C C . ALA A 1 100 ? -4.688 -1.423 16.136 1.00 97.56 100 ALA A C 1
ATOM 785 O O . ALA A 1 100 ? -4.397 -0.267 16.416 1.00 97.56 100 ALA A O 1
ATOM 786 N N . SER A 1 101 ? -5.863 -1.953 16.442 1.00 97.88 101 SER A N 1
ATOM 787 C CA . SER A 1 101 ? -6.941 -1.234 17.108 1.00 97.88 101 SER A CA 1
ATOM 788 C C . SER A 1 101 ? -7.598 -2.137 18.137 1.00 97.88 101 SER A C 1
ATOM 790 O O . SER A 1 101 ? -7.819 -3.322 17.897 1.00 97.88 101 SER A O 1
ATOM 792 N N . ASN A 1 102 ? -7.890 -1.564 19.294 1.00 97.81 102 ASN A N 1
ATOM 793 C CA . ASN A 1 102 ? -8.529 -2.204 20.424 1.00 97.81 102 ASN A CA 1
ATOM 794 C C . ASN A 1 102 ? -9.707 -1.342 20.835 1.00 97.81 102 ASN A C 1
ATOM 796 O O . ASN A 1 102 ? -9.547 -0.160 21.137 1.00 97.81 102 ASN A O 1
ATOM 800 N N . ASN A 1 103 ? -10.883 -1.941 20.862 1.00 98.19 103 ASN A N 1
ATOM 801 C CA . ASN A 1 103 ? -12.112 -1.268 21.200 1.00 98.19 103 ASN A CA 1
ATOM 802 C C . ASN A 1 103 ? -12.803 -1.948 22.382 1.00 98.19 103 ASN A C 1
ATOM 804 O O . ASN A 1 103 ? -12.978 -3.167 22.400 1.00 98.19 103 ASN A O 1
ATOM 808 N N . PHE A 1 104 ? -13.234 -1.138 23.340 1.00 97.81 104 PHE A N 1
ATOM 809 C CA . PHE A 1 104 ? -13.891 -1.552 24.569 1.00 97.81 104 PHE A CA 1
ATOM 810 C C . PHE A 1 104 ? -15.244 -0.860 24.660 1.00 97.81 104 PHE A C 1
ATOM 812 O O . PHE A 1 104 ? -15.325 0.365 24.708 1.00 97.81 104 PHE A O 1
ATOM 819 N N . LYS A 1 105 ? -16.314 -1.648 24.714 1.00 97.69 105 LYS A N 1
ATOM 820 C CA . LYS A 1 105 ? -17.679 -1.159 24.916 1.00 97.69 105 LYS A CA 1
ATOM 821 C C . LYS A 1 105 ? -18.170 -1.609 26.276 1.00 97.69 105 LYS A C 1
ATOM 823 O O . LYS A 1 105 ? -18.192 -2.811 26.538 1.00 97.69 105 LYS A O 1
ATOM 828 N N . TYR A 1 106 ? -18.575 -0.660 27.111 1.00 97.25 106 TYR A N 1
ATOM 829 C CA . TYR A 1 106 ? -19.095 -0.932 28.445 1.00 97.25 106 TYR A CA 1
ATOM 830 C C . TYR A 1 106 ? -20.508 -0.378 28.612 1.00 97.25 106 TYR A C 1
ATOM 832 O O . TYR A 1 106 ? -20.733 0.823 28.472 1.00 97.25 106 TYR A O 1
ATOM 840 N N . GLU A 1 107 ? -21.453 -1.258 28.918 1.00 97.00 107 GLU A N 1
ATOM 841 C CA . GLU A 1 107 ? -22.852 -0.939 29.199 1.00 97.00 107 GLU A CA 1
ATOM 842 C C . GLU A 1 107 ? -23.021 -0.749 30.711 1.00 97.00 107 GLU A C 1
ATOM 844 O O . GLU A 1 107 ? -22.941 -1.698 31.492 1.00 97.00 107 GLU A O 1
ATOM 849 N N . PHE A 1 108 ? -23.233 0.491 31.151 1.00 94.88 108 PHE A N 1
ATOM 850 C CA . PHE A 1 108 ? -23.483 0.778 32.565 1.00 94.88 108 PHE A CA 1
ATOM 851 C C . PHE A 1 108 ? -24.906 0.349 32.950 1.00 94.88 108 PHE A C 1
ATOM 853 O O . PHE A 1 108 ? -25.103 -0.316 33.974 1.00 94.88 108 PHE A O 1
ATOM 860 N N . ASN A 1 109 ? -25.871 0.703 32.096 1.00 94.00 109 ASN A N 1
ATOM 861 C CA . ASN A 1 109 ? -27.281 0.316 32.130 1.00 94.00 109 ASN A CA 1
ATOM 862 C C . ASN A 1 109 ? -27.863 0.351 30.702 1.00 94.00 109 ASN A C 1
ATOM 864 O O . ASN A 1 109 ? -27.166 0.738 29.764 1.00 94.00 109 ASN A O 1
ATOM 868 N N . ASP A 1 110 ? -29.139 -0.002 30.555 1.00 91.62 110 ASP A N 1
ATOM 869 C CA . ASP A 1 110 ? -29.820 -0.111 29.253 1.00 91.62 110 ASP A CA 1
ATOM 870 C C . ASP A 1 110 ? -29.867 1.210 28.461 1.00 91.62 110 ASP A C 1
ATOM 872 O O . ASP A 1 110 ? -30.041 1.203 27.245 1.00 91.62 110 ASP A O 1
ATOM 876 N N . SER A 1 111 ? -29.668 2.344 29.139 1.00 94.94 111 SER A N 1
ATOM 877 C CA . SER A 1 111 ? -29.735 3.692 28.566 1.00 94.94 111 SER A CA 1
ATOM 878 C C . SER A 1 111 ? -28.373 4.390 28.473 1.00 94.94 111 SER A C 1
ATOM 880 O O . SER A 1 111 ? -28.297 5.495 27.937 1.00 94.94 111 SER A O 1
ATOM 882 N N . PHE A 1 112 ? -27.296 3.798 29.005 1.00 96.56 112 PHE A N 1
ATOM 883 C CA . PHE A 1 112 ? -25.976 4.428 29.059 1.00 96.56 112 PHE A CA 1
ATOM 884 C C . PHE A 1 112 ? -24.845 3.434 28.781 1.00 96.56 112 PHE A C 1
ATOM 886 O O . PHE A 1 112 ? -24.570 2.516 29.559 1.00 96.56 112 PHE A O 1
ATOM 893 N N . GLN A 1 113 ? -24.130 3.685 27.684 1.00 96.50 113 GLN A N 1
ATOM 894 C CA . GLN A 1 113 ? -22.955 2.938 27.250 1.00 96.50 113 GLN A CA 1
ATOM 895 C C . GLN A 1 113 ? -21.793 3.898 26.981 1.00 96.50 113 GLN A C 1
ATOM 897 O O . GLN A 1 113 ? -21.988 5.007 26.488 1.00 96.50 113 GLN A O 1
ATOM 902 N N . SER A 1 114 ? -20.574 3.434 27.253 1.00 97.12 114 SER A N 1
ATOM 903 C CA . SER A 1 114 ? -19.338 4.065 26.788 1.00 97.12 114 SER A CA 1
ATOM 904 C C . SER A 1 114 ? -18.610 3.166 25.791 1.00 97.12 114 SER A C 1
ATOM 906 O O . SER A 1 114 ? -18.656 1.938 25.891 1.00 97.12 114 SER A O 1
ATOM 908 N N . ASN A 1 115 ? -17.936 3.790 24.828 1.00 97.38 115 ASN A N 1
ATOM 909 C CA . ASN A 1 115 ? -17.110 3.137 23.822 1.00 97.38 115 ASN A CA 1
ATOM 910 C C . ASN A 1 115 ? -15.735 3.808 23.805 1.00 97.38 115 ASN A C 1
ATOM 912 O O . ASN A 1 115 ? -15.635 5.008 23.551 1.00 97.38 115 ASN A O 1
ATOM 916 N N . PHE A 1 116 ? -14.688 3.036 24.063 1.00 97.69 116 PHE A N 1
ATOM 917 C CA . PHE A 1 116 ? -13.314 3.509 24.113 1.00 97.69 116 PHE A CA 1
ATOM 918 C C . PHE A 1 116 ? -12.461 2.730 23.119 1.00 97.69 116 PHE A C 1
ATOM 920 O O . PHE A 1 116 ? -12.313 1.514 23.237 1.00 97.69 116 PHE A O 1
ATOM 927 N N . THR A 1 117 ? -11.879 3.437 22.154 1.00 97.69 117 THR A N 1
ATOM 928 C CA . THR A 1 117 ? -11.004 2.857 21.135 1.00 97.69 117 THR A CA 1
ATOM 929 C C . THR A 1 117 ? -9.596 3.418 21.273 1.00 97.69 117 THR A C 1
ATOM 931 O O . THR A 1 117 ? -9.411 4.630 21.335 1.00 97.69 117 THR A O 1
ATOM 934 N N . ILE A 1 118 ? -8.603 2.533 21.270 1.00 97.50 118 ILE A N 1
ATOM 935 C CA . ILE A 1 118 ? -7.187 2.882 21.203 1.00 97.50 118 ILE A CA 1
ATOM 936 C C . ILE A 1 118 ? -6.519 2.069 20.105 1.00 97.50 118 ILE A C 1
ATOM 938 O O . ILE A 1 118 ? -6.762 0.871 19.963 1.00 97.50 118 ILE A O 1
ATOM 942 N N . GLY A 1 119 ? -5.656 2.708 19.328 1.00 97.12 119 GLY A N 1
ATOM 943 C CA . GLY A 1 119 ? -4.947 2.038 18.255 1.00 97.12 119 GLY A CA 1
ATOM 944 C C . GLY A 1 119 ? -3.588 2.647 17.974 1.00 97.12 119 GLY A C 1
ATOM 945 O O . GLY A 1 119 ? -3.284 3.760 18.401 1.00 97.12 119 GLY A O 1
ATOM 946 N N . ILE A 1 120 ? -2.791 1.881 17.242 1.00 96.62 120 ILE A N 1
ATOM 947 C CA . ILE A 1 120 ? -1.531 2.300 16.648 1.00 96.62 120 ILE A CA 1
ATOM 948 C C . ILE A 1 120 ? -1.617 2.133 15.138 1.00 96.62 120 ILE A C 1
ATOM 950 O O . ILE A 1 120 ? -2.228 1.191 14.631 1.00 96.62 120 ILE A O 1
ATOM 954 N N . ASP A 1 121 ? -0.975 3.043 14.425 1.00 96.94 121 ASP A N 1
ATOM 955 C CA . ASP A 1 121 ? -0.811 2.964 12.986 1.00 96.94 121 ASP A CA 1
ATOM 956 C C . ASP A 1 121 ? 0.606 3.402 12.643 1.00 96.94 121 ASP A C 1
ATOM 958 O O . ASP A 1 121 ? 1.007 4.534 12.910 1.00 96.94 121 ASP A O 1
ATOM 962 N N . GLN A 1 122 ? 1.380 2.474 12.099 1.00 96.56 122 GLN A N 1
ATOM 963 C CA . GLN A 1 122 ? 2.764 2.692 11.729 1.00 96.56 122 GLN A CA 1
ATOM 964 C C . GLN A 1 122 ? 2.923 2.419 10.244 1.00 96.56 122 GLN A C 1
ATOM 966 O O . GLN A 1 122 ? 2.583 1.345 9.752 1.00 96.56 122 GLN A O 1
ATOM 971 N N . LYS A 1 123 ? 3.514 3.379 9.537 1.00 95.25 123 LYS A N 1
ATOM 972 C CA . LYS A 1 123 ? 3.899 3.247 8.136 1.00 95.25 123 LYS A CA 1
ATOM 973 C C . LYS A 1 123 ? 5.402 3.469 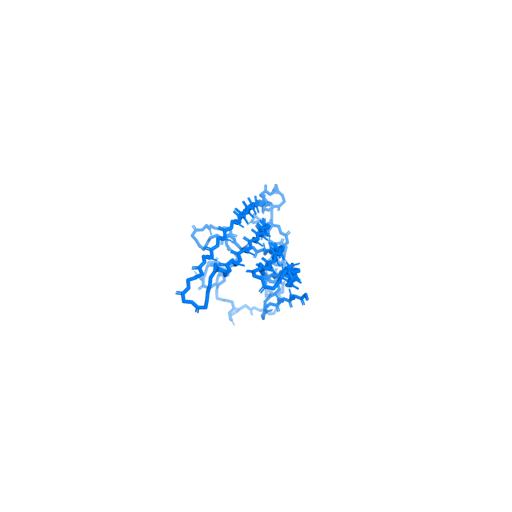8.009 1.00 95.25 123 LYS A C 1
ATOM 975 O O . LYS A 1 123 ? 5.931 4.439 8.541 1.00 95.25 123 LYS A O 1
ATOM 980 N N . SER A 1 124 ? 6.066 2.593 7.270 1.00 93.88 124 SER A N 1
ATOM 981 C CA . SER A 1 124 ? 7.435 2.769 6.799 1.00 93.88 124 SER A CA 1
ATOM 982 C C . SER A 1 124 ? 7.437 2.670 5.280 1.00 93.88 124 SER A C 1
ATOM 984 O O . SER A 1 124 ? 6.750 1.818 4.715 1.00 93.88 124 SER A O 1
ATOM 986 N N . SER A 1 125 ? 8.175 3.550 4.613 1.00 91.00 125 SER A N 1
ATOM 987 C CA . SER A 1 125 ? 8.421 3.449 3.179 1.00 91.00 125 SER A CA 1
ATOM 988 C C . SER A 1 125 ? 9.898 3.637 2.903 1.00 91.00 125 SER A C 1
ATOM 990 O O . SER A 1 125 ? 10.512 4.564 3.431 1.00 91.00 125 SER A O 1
ATOM 992 N N . LYS A 1 126 ? 10.439 2.779 2.048 1.00 88.06 126 LYS A N 1
ATOM 993 C CA . LYS A 1 126 ? 11.772 2.913 1.480 1.00 88.06 126 LYS A CA 1
ATOM 994 C C . LYS A 1 126 ? 11.639 2.943 -0.033 1.00 88.06 126 LYS A C 1
ATOM 996 O O . LYS A 1 126 ? 10.841 2.195 -0.591 1.00 88.06 126 LYS A O 1
ATOM 1001 N N . GLN A 1 127 ? 12.410 3.812 -0.661 1.00 80.50 127 GLN A N 1
ATOM 1002 C CA . GLN A 1 127 ? 12.579 3.853 -2.101 1.00 80.50 127 GLN A CA 1
ATOM 1003 C C . GLN A 1 127 ? 14.060 3.622 -2.373 1.00 80.50 127 GLN A C 1
ATOM 1005 O O . GLN A 1 127 ? 14.907 4.223 -1.708 1.00 80.50 127 GLN A O 1
ATOM 1010 N N . GLU A 1 128 ? 14.355 2.700 -3.276 1.00 73.81 128 GLU A N 1
ATOM 1011 C CA . GLU A 1 128 ? 15.703 2.405 -3.737 1.00 73.81 128 GLU A CA 1
ATOM 1012 C C . GLU A 1 128 ? 15.758 2.683 -5.231 1.00 73.81 128 GLU A C 1
ATOM 1014 O O . GLU A 1 128 ? 14.895 2.242 -5.984 1.00 73.81 128 GLU A O 1
ATOM 1019 N N . GLU A 1 129 ? 16.755 3.456 -5.630 1.00 71.12 129 GLU A N 1
ATOM 1020 C CA . GLU A 1 129 ? 17.010 3.843 -7.008 1.00 71.12 129 GLU A CA 1
ATOM 1021 C C . GLU A 1 129 ? 18.324 3.197 -7.433 1.00 71.12 129 GLU A C 1
ATOM 1023 O O . GLU A 1 129 ? 19.340 3.328 -6.745 1.00 71.12 129 GLU A O 1
ATOM 1028 N N . ASN A 1 130 ? 18.297 2.454 -8.537 1.00 64.19 130 ASN A N 1
ATOM 1029 C CA . ASN A 1 130 ? 19.470 1.770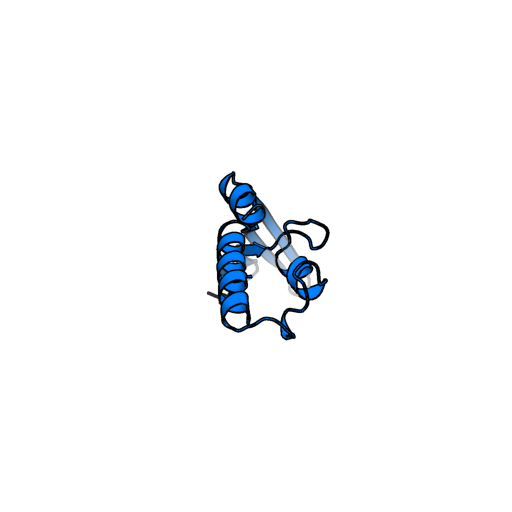 -9.073 1.00 64.19 130 ASN A CA 1
ATOM 1030 C C . ASN A 1 130 ? 20.181 2.633 -10.128 1.00 64.19 130 ASN A C 1
ATOM 1032 O O . ASN A 1 130 ? 20.334 2.240 -11.281 1.00 64.19 130 ASN A O 1
ATOM 1036 N N . ASP A 1 131 ? 20.695 3.791 -9.715 1.00 63.03 131 ASP A N 1
ATOM 1037 C CA . ASP A 1 131 ? 21.591 4.605 -10.546 1.00 63.03 131 ASP A CA 1
ATOM 1038 C C . ASP A 1 131 ? 22.986 3.982 -10.604 1.00 63.03 131 ASP A C 1
ATOM 1040 O O . ASP A 1 131 ? 23.927 4.360 -9.903 1.00 63.03 131 ASP A O 1
ATOM 1044 N N . THR A 1 132 ? 23.116 2.947 -11.426 1.00 66.12 132 THR A N 1
ATOM 1045 C CA . THR A 1 132 ? 24.371 2.211 -11.582 1.00 66.12 132 THR A CA 1
ATOM 1046 C C . THR A 1 132 ? 25.210 2.781 -12.725 1.00 66.12 132 THR A C 1
ATOM 1048 O O . THR A 1 132 ? 24.688 3.277 -13.718 1.00 66.12 132 THR A O 1
ATOM 1051 N N . ASN A 1 133 ? 26.537 2.622 -12.673 1.00 65.94 133 ASN A N 1
ATOM 1052 C CA . ASN A 1 133 ? 27.398 2.916 -13.831 1.00 65.94 133 ASN A CA 1
ATOM 1053 C C . ASN A 1 133 ? 26.965 2.139 -15.091 1.00 65.94 133 ASN A C 1
ATOM 1055 O O . ASN A 1 133 ? 27.186 2.594 -16.209 1.00 65.94 133 ASN A O 1
ATOM 1059 N N . ALA A 1 134 ? 26.328 0.977 -14.915 1.00 65.88 134 ALA A N 1
ATOM 1060 C CA . ALA A 1 134 ? 25.756 0.206 -16.010 1.00 65.88 134 ALA A CA 1
ATOM 1061 C C . ALA A 1 134 ? 24.592 0.936 -16.702 1.00 65.88 134 ALA A C 1
ATOM 1063 O O . ALA A 1 134 ? 24.463 0.811 -17.919 1.00 65.88 134 ALA A O 1
ATOM 1064 N N . LEU A 1 135 ? 23.792 1.719 -15.964 1.00 71.75 135 LEU A N 1
ATOM 1065 C CA . LEU A 1 135 ? 22.745 2.570 -16.533 1.00 71.75 135 LEU A CA 1
ATOM 1066 C C . LEU A 1 135 ? 23.349 3.629 -17.460 1.00 71.75 135 LEU A C 1
ATOM 1068 O O . LEU A 1 135 ? 22.927 3.747 -18.606 1.00 71.75 135 LEU A O 1
ATOM 1072 N N . LEU A 1 136 ? 24.389 4.334 -17.006 1.00 69.19 136 LEU A N 1
ATOM 1073 C CA . LEU A 1 136 ? 25.075 5.350 -17.813 1.00 69.19 136 LEU A CA 1
ATOM 1074 C C . LEU A 1 136 ? 25.654 4.760 -19.108 1.00 69.19 136 LEU A C 1
ATOM 1076 O O . LEU A 1 136 ? 25.490 5.344 -20.173 1.00 69.19 136 LEU A O 1
ATOM 1080 N N . VAL A 1 137 ? 26.253 3.567 -19.038 1.00 70.88 137 VAL A N 1
ATOM 1081 C CA . VAL A 1 137 ? 26.762 2.857 -20.225 1.00 70.88 137 VAL A CA 1
ATOM 1082 C C . VAL A 1 137 ? 25.637 2.430 -21.171 1.00 70.88 137 VAL A C 1
ATOM 1084 O O . VAL A 1 137 ? 25.828 2.456 -22.380 1.00 70.88 137 VAL A O 1
ATOM 1087 N N . ALA A 1 138 ? 24.475 2.023 -20.653 1.00 69.31 138 ALA A N 1
ATOM 1088 C CA . ALA A 1 138 ? 23.334 1.625 -21.481 1.00 69.31 138 ALA A CA 1
ATOM 1089 C C . ALA A 1 138 ? 22.622 2.812 -22.153 1.00 69.31 138 ALA A C 1
ATOM 1091 O O . ALA A 1 138 ? 21.921 2.619 -23.141 1.00 69.31 138 ALA A O 1
ATOM 1092 N N . LEU A 1 139 ? 22.777 4.020 -21.608 1.00 67.75 139 LEU A N 1
ATOM 1093 C CA . LEU A 1 139 ? 22.228 5.251 -22.175 1.00 67.75 139 LEU A CA 1
ATOM 1094 C C . LEU A 1 139 ? 23.115 5.848 -23.275 1.00 67.75 139 LEU A C 1
ATOM 1096 O O .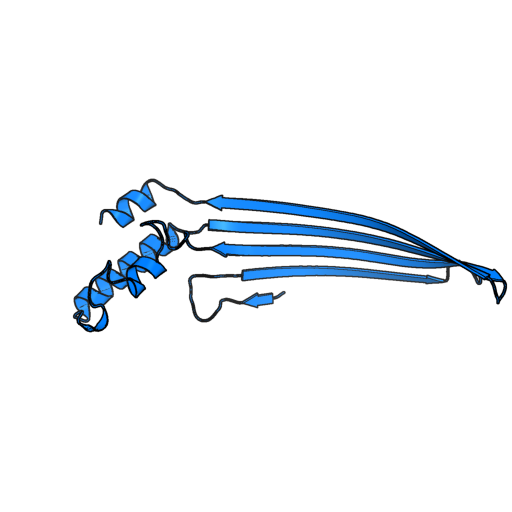 LEU A 1 139 ? 22.585 6.511 -24.165 1.00 67.75 139 LEU A O 1
ATOM 1100 N N . ASP A 1 140 ? 24.429 5.620 -23.196 1.00 65.38 140 ASP A N 1
ATOM 1101 C CA . ASP A 1 140 ? 25.443 6.090 -24.157 1.00 65.38 140 ASP A CA 1
ATOM 1102 C C . ASP A 1 140 ? 25.674 5.108 -25.329 1.00 65.38 140 ASP A C 1
ATOM 1104 O O . ASP A 1 140 ? 26.366 5.428 -26.293 1.00 65.38 140 ASP A O 1
ATOM 1108 N N . SER A 1 141 ? 25.098 3.901 -25.244 1.00 57.59 141 SER A N 1
ATOM 1109 C CA . SER A 1 141 ? 25.101 2.861 -26.289 1.00 57.59 141 SER A CA 1
ATOM 1110 C C . SER A 1 141 ? 23.839 2.884 -27.136 1.00 57.59 141 SER A C 1
ATOM 1112 O O . SER A 1 141 ? 23.944 2.619 -28.350 1.00 57.59 141 SER A O 1
#

Foldseek 3Di:
DDWDPDVDVQKTKDKDKDKDKDWDDPDPFKIKIKMKMKIKIKIWDAPDLPDPLGLVVCVVVCVVHDLVPDDPVVNVVVVVLSVQSSVQGTWMKIKMKMKIKMKMWGDPDPVDIDIDMDMDIDMDMDIDGRPDPSNVVSSVD

pLDDT: mean 80.35, std 15.11, range [44.91, 98.19]

Radius of gyration: 25.46 Å; chains: 1; bounding box: 57×27×73 Å

Secondary structure (DSSP, 8-state):
-EEEE-SSTT-EEEEEEEEEEEEEE-SSSEEEEEEEEEEEEEEEEPPPTTSTT-HHHHHHTSTT--GGG--HHHHHHHHHHHHHHHTT--EEEEEEEEEEEEEEEEEEETTEEEEEEEEEEEEEEEEEE---HHHHHHHH-

Sequence (141 aa):
MYKDDSFNDLNEQIKRSLTFGLSAKVTDKLKYQGSSSYTGFQSNLDFSANTSFSRFSGFEGEARGDLDALSEADWLVERDRARKIGGLVDITGVTIRFTASNNFKYEFNDSFQSNFTIGIDQKSSKQEENDTNALLVALDS